Protein AF-A0A2T2N1D1-F1 (afdb_monomer_lite)

Organism: NCBI:txid1448308

pLDDT: mean 95.25, std 6.08, range [56.38, 98.44]

Radius of gyration: 12.38 Å; chains: 1; bounding box: 25×23×34 Å

Foldseek 3Di:
DCPLVVLLQVLLVLLLDPLQLQAADPDPVVLVVVCVVVVCLLVSLVCNVVSCPVVVVVCVVSVVSCVVSRRSVRHSVVSVVD

Structure (mmCIF, N/CA/C/O backbone):
data_AF-A0A2T2N1D1-F1
#
_entry.id   AF-A0A2T2N1D1-F1
#
loop_
_atom_site.group_PDB
_atom_site.id
_atom_site.type_symbol
_atom_site.label_atom_id
_atom_site.label_alt_id
_atom_site.label_comp_id
_atom_site.label_asym_id
_atom_site.label_entity_id
_atom_site.label_seq_id
_atom_site.pdbx_PDB_ins_code
_atom_site.Cartn_x
_atom_site.Cartn_y
_atom_site.Cartn_z
_atom_site.occupancy
_atom_site.B_iso_or_equiv
_atom_site.auth_seq_id
_atom_site.auth_comp_id
_atom_site.auth_asym_id
_atom_site.auth_atom_id
_atom_site.pdbx_PDB_model_num
ATOM 1 N N . PRO A 1 1 ? 10.189 -12.665 -16.102 1.00 56.38 1 PRO A N 1
ATOM 2 C CA . PRO A 1 1 ? 10.398 -11.281 -16.606 1.00 56.38 1 PRO A CA 1
ATOM 3 C C . PRO A 1 1 ? 9.342 -10.253 -16.155 1.00 56.38 1 PRO A C 1
ATOM 5 O O . PRO A 1 1 ? 9.729 -9.131 -15.882 1.00 56.38 1 PRO A O 1
ATOM 8 N N . ASN A 1 2 ? 8.056 -10.613 -15.996 1.00 77.62 2 ASN A N 1
ATOM 9 C CA . ASN A 1 2 ? 6.990 -9.636 -15.669 1.00 77.62 2 ASN A CA 1
ATOM 10 C C . ASN A 1 2 ? 6.420 -9.742 -14.238 1.00 77.62 2 ASN A C 1
ATOM 12 O O . ASN A 1 2 ? 5.387 -9.145 -13.944 1.00 77.62 2 ASN A O 1
ATOM 16 N N . GLY A 1 3 ? 7.063 -10.517 -13.356 1.00 90.25 3 GLY A N 1
ATOM 17 C CA . GLY A 1 3 ? 6.558 -10.778 -12.001 1.00 90.25 3 GLY A CA 1
ATOM 18 C C . GLY A 1 3 ? 6.410 -9.499 -11.178 1.00 90.25 3 GLY A C 1
ATOM 19 O O . GLY A 1 3 ? 5.316 -9.200 -10.713 1.00 90.25 3 GLY A O 1
ATOM 20 N N . SER A 1 4 ? 7.476 -8.698 -11.090 1.00 92.69 4 SER A N 1
ATOM 21 C CA . SER A 1 4 ? 7.476 -7.429 -10.350 1.00 92.69 4 SER A CA 1
ATOM 22 C C . SER A 1 4 ? 6.429 -6.445 -10.876 1.00 92.69 4 SER A C 1
ATOM 24 O O . SER A 1 4 ? 5.705 -5.859 -10.083 1.00 92.69 4 SER A O 1
ATOM 26 N N . LEU A 1 5 ? 6.256 -6.337 -12.201 1.00 95.50 5 LEU A N 1
ATOM 27 C CA . LEU A 1 5 ? 5.208 -5.501 -12.799 1.00 95.50 5 LEU A CA 1
ATOM 28 C C . LEU A 1 5 ? 3.806 -5.937 -12.371 1.00 95.50 5 LEU A C 1
ATOM 30 O O . LEU A 1 5 ? 2.984 -5.104 -11.991 1.00 95.50 5 LEU A O 1
ATOM 34 N N . HIS A 1 6 ? 3.522 -7.237 -12.449 1.00 96.56 6 HIS A N 1
ATOM 35 C CA . HIS A 1 6 ? 2.203 -7.756 -12.115 1.00 96.56 6 HIS A CA 1
ATOM 36 C C . HIS A 1 6 ? 1.892 -7.589 -10.626 1.00 96.56 6 HIS A C 1
ATOM 38 O O . HIS A 1 6 ? 0.800 -7.139 -10.278 1.00 96.56 6 HIS A O 1
ATOM 44 N N . ILE A 1 7 ? 2.860 -7.885 -9.755 1.00 97.00 7 ILE A N 1
ATOM 45 C CA . ILE A 1 7 ? 2.683 -7.745 -8.309 1.00 97.00 7 ILE A CA 1
ATOM 46 C C . ILE A 1 7 ? 2.556 -6.265 -7.932 1.00 97.00 7 ILE 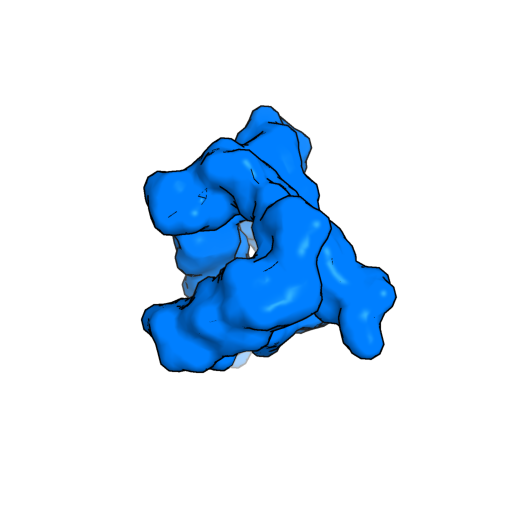A C 1
ATOM 48 O O . ILE A 1 7 ? 1.605 -5.910 -7.244 1.00 97.00 7 ILE A O 1
AT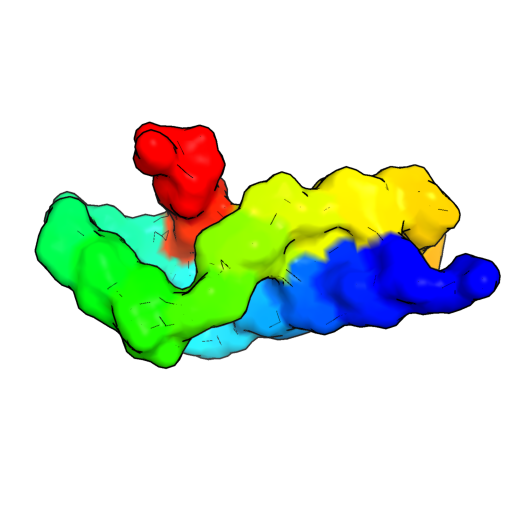OM 52 N N . ALA A 1 8 ? 3.424 -5.385 -8.445 1.00 97.00 8 ALA A N 1
ATOM 53 C CA . ALA A 1 8 ? 3.349 -3.947 -8.184 1.00 97.00 8 ALA A CA 1
ATOM 54 C C . ALA A 1 8 ? 1.988 -3.367 -8.585 1.00 97.00 8 ALA A C 1
ATOM 56 O O . ALA A 1 8 ? 1.348 -2.694 -7.780 1.00 97.00 8 ALA A O 1
ATOM 57 N N . LYS A 1 9 ? 1.505 -3.675 -9.799 1.00 97.06 9 LYS A N 1
ATOM 58 C CA . LYS A 1 9 ? 0.176 -3.236 -10.251 1.00 97.06 9 LYS A CA 1
ATOM 59 C C . LYS A 1 9 ? -0.934 -3.782 -9.365 1.00 97.06 9 LYS A C 1
ATOM 61 O O . LYS A 1 9 ? -1.823 -3.027 -9.000 1.00 97.06 9 LYS A O 1
ATOM 66 N N . THR A 1 10 ? -0.863 -5.056 -8.987 1.00 98.00 10 THR A N 1
ATOM 67 C CA . THR A 1 10 ? -1.871 -5.681 -8.122 1.00 98.00 10 THR A CA 1
ATOM 68 C C . THR A 1 10 ? -1.931 -4.997 -6.758 1.00 98.00 10 THR A C 1
ATOM 70 O O . THR A 1 10 ? -3.012 -4.592 -6.338 1.00 98.00 10 THR A O 1
ATOM 73 N N . CYS A 1 11 ? -0.786 -4.792 -6.098 1.00 98.38 11 CYS A N 1
ATOM 74 C CA . CYS A 1 11 ? -0.731 -4.097 -4.814 1.00 98.38 11 CYS A CA 1
ATOM 75 C C . CYS A 1 11 ? -1.240 -2.653 -4.932 1.00 98.38 11 CYS A C 1
ATOM 77 O O . CYS A 1 11 ? -2.107 -2.246 -4.166 1.00 98.38 11 CYS A O 1
ATOM 79 N N . LEU A 1 12 ? -0.751 -1.891 -5.915 1.00 97.88 12 LEU A N 1
ATOM 80 C CA . LEU A 1 12 ? -1.133 -0.489 -6.109 1.00 97.88 12 LEU A CA 1
ATOM 81 C C . LEU A 1 12 ? -2.626 -0.328 -6.417 1.00 97.88 12 LEU A C 1
ATOM 83 O O . LEU A 1 12 ? -3.290 0.518 -5.823 1.00 97.88 12 LEU A O 1
ATOM 87 N N . THR A 1 13 ? -3.171 -1.147 -7.321 1.00 97.75 13 THR A N 1
ATOM 88 C CA . THR A 1 13 ? -4.600 -1.127 -7.653 1.00 97.75 13 THR A CA 1
ATOM 89 C C . THR A 1 13 ? -5.452 -1.486 -6.443 1.00 97.75 13 THR A C 1
ATOM 91 O O . THR A 1 13 ? -6.434 -0.796 -6.185 1.00 97.75 13 THR A O 1
ATOM 94 N N . TYR A 1 14 ? -5.058 -2.509 -5.681 1.00 98.44 14 TYR A N 1
ATOM 95 C CA . TYR A 1 14 ? -5.757 -2.908 -4.464 1.00 98.44 14 TYR A CA 1
ATOM 96 C C . TYR A 1 14 ? -5.795 -1.781 -3.426 1.00 98.44 14 TYR A C 1
ATOM 98 O O . TYR A 1 14 ? -6.861 -1.454 -2.915 1.00 98.44 14 TYR A O 1
ATOM 106 N N . LEU A 1 15 ? -4.659 -1.125 -3.167 1.00 98.19 15 LEU A N 1
ATOM 107 C CA . LEU A 1 15 ? -4.581 -0.010 -2.217 1.00 98.19 15 LEU A CA 1
ATOM 108 C C . LEU A 1 15 ? -5.431 1.202 -2.638 1.00 98.19 15 LEU A C 1
ATOM 110 O O . LEU A 1 15 ? -5.810 1.993 -1.784 1.00 98.19 15 LEU A O 1
ATOM 114 N N . CYS A 1 16 ? -5.774 1.338 -3.923 1.00 97.62 16 CYS A N 1
ATOM 115 C CA . CYS A 1 16 ? -6.639 2.409 -4.431 1.00 97.62 16 CYS A CA 1
ATOM 116 C C . CYS A 1 16 ? -8.150 2.107 -4.329 1.00 97.62 16 CYS A C 1
ATOM 118 O O . CYS A 1 16 ? -8.962 2.907 -4.807 1.00 97.62 16 CYS A O 1
ATOM 120 N N . PHE A 1 17 ? -8.553 0.961 -3.768 1.00 97.44 17 PHE A N 1
ATOM 121 C CA . PHE A 1 17 ? -9.967 0.603 -3.618 1.00 97.44 17 PHE A CA 1
ATOM 122 C C . PHE A 1 17 ? -10.711 1.548 -2.669 1.00 97.44 17 PHE A C 1
ATOM 124 O O . PHE A 1 17 ? -10.149 2.081 -1.713 1.00 97.44 17 PHE A O 1
ATOM 131 N N . ASP A 1 18 ? -12.016 1.712 -2.909 1.00 97.12 18 ASP A N 1
ATOM 132 C CA . ASP A 1 18 ? -12.872 2.629 -2.144 1.00 97.12 18 ASP A CA 1
ATOM 133 C C . ASP A 1 18 ? -12.876 2.331 -0.640 1.00 97.12 18 ASP A C 1
ATOM 135 O O . ASP A 1 18 ? -12.923 3.262 0.163 1.00 97.12 18 ASP A O 1
ATOM 139 N N . THR A 1 19 ? -12.725 1.059 -0.257 1.00 96.56 19 THR A N 1
ATOM 140 C CA . THR A 1 19 ? -12.590 0.610 1.138 1.00 96.56 19 THR A CA 1
ATOM 141 C C . THR A 1 19 ? -11.482 1.342 1.905 1.00 96.56 19 THR A C 1
ATOM 143 O O . THR A 1 19 ? -11.610 1.541 3.111 1.00 96.56 19 THR A O 1
ATOM 146 N N . PHE A 1 20 ? -10.407 1.771 1.236 1.00 97.31 20 PHE A N 1
ATOM 147 C CA . PHE A 1 20 ? -9.248 2.405 1.880 1.00 97.31 20 PHE A CA 1
ATOM 148 C C . PHE A 1 20 ? -9.248 3.933 1.781 1.00 97.31 20 PHE A C 1
ATOM 150 O O . PHE A 1 20 ? -8.493 4.596 2.492 1.00 97.31 20 PHE A O 1
ATOM 157 N N . LYS A 1 21 ? -10.141 4.521 0.972 1.00 96.56 21 LYS A N 1
ATOM 158 C CA . LYS A 1 21 ? -10.238 5.982 0.802 1.00 96.56 21 LYS A CA 1
ATOM 159 C C . LYS A 1 21 ? -10.595 6.722 2.092 1.00 96.56 21 LYS A C 1
ATOM 161 O O . LYS A 1 21 ? -10.348 7.921 2.177 1.00 96.56 21 LYS A O 1
ATOM 166 N N . GLY A 1 22 ? -11.151 6.021 3.082 1.00 95.50 22 GLY A N 1
ATOM 167 C CA . GLY A 1 22 ? -11.471 6.564 4.403 1.00 95.50 22 GLY A CA 1
ATOM 168 C C . GLY A 1 22 ? -10.259 6.923 5.270 1.00 95.50 22 GLY A C 1
ATOM 169 O O . GLY A 1 22 ? -10.445 7.583 6.285 1.00 95.50 22 GLY A O 1
ATOM 170 N N . GLY A 1 23 ? -9.032 6.543 4.890 1.00 97.06 23 GLY A N 1
ATOM 171 C CA . GLY A 1 23 ? -7.851 6.844 5.702 1.00 97.06 23 GLY A CA 1
ATOM 172 C C . GLY A 1 23 ? -7.548 5.785 6.750 1.00 97.06 23 GLY A C 1
ATOM 173 O O . GLY A 1 23 ? -8.082 4.677 6.712 1.00 97.06 23 GLY A O 1
ATOM 174 N N . SER A 1 24 ? -6.658 6.126 7.676 1.00 97.06 24 SER A N 1
ATOM 175 C CA . SER A 1 24 ? -6.285 5.287 8.816 1.00 97.06 24 SER A CA 1
ATOM 176 C C . SER A 1 24 ? -7.485 4.976 9.723 1.00 97.06 24 SER A C 1
ATOM 178 O O . SER A 1 24 ? -8.396 5.791 9.861 1.00 97.06 24 SER A O 1
ATOM 180 N N . CYS A 1 25 ? -7.488 3.793 10.335 1.00 97.25 25 CYS A N 1
ATOM 181 C CA . CYS A 1 25 ? -8.389 3.460 11.440 1.00 97.25 25 CYS A CA 1
ATOM 182 C C . CYS A 1 25 ? -8.037 4.283 12.684 1.00 97.25 25 CYS A C 1
ATOM 184 O O . CYS A 1 25 ? -6.866 4.616 12.882 1.00 97.25 25 CYS A O 1
ATOM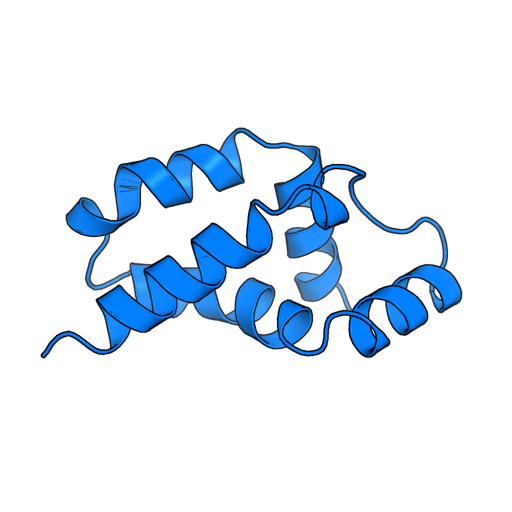 186 N N . SER A 1 26 ? -9.034 4.577 13.521 1.00 96.44 26 SER A N 1
ATOM 187 C CA . SER A 1 26 ? -8.850 5.401 14.724 1.00 96.44 26 SER A CA 1
ATOM 188 C C . SER A 1 26 ? -8.421 4.582 15.938 1.00 96.44 26 SER A C 1
ATOM 190 O O . SER A 1 26 ? -7.812 5.138 16.851 1.00 96.44 26 SER A O 1
ATOM 192 N N . THR A 1 27 ? -8.741 3.286 15.959 1.00 97.00 27 THR A N 1
ATOM 193 C CA . THR A 1 27 ? -8.363 2.363 17.038 1.00 97.00 27 THR A CA 1
ATOM 194 C C . THR A 1 27 ? -7.667 1.117 16.499 1.00 97.00 27 THR A C 1
ATOM 196 O O . THR A 1 27 ? -7.783 0.784 15.313 1.00 97.00 27 THR A O 1
ATOM 199 N N . ASP A 1 28 ? -6.961 0.419 17.386 1.00 96.12 28 ASP A N 1
ATOM 200 C CA . ASP A 1 28 ? -6.281 -0.832 17.054 1.00 96.12 28 ASP A CA 1
ATOM 201 C C . ASP A 1 28 ? -7.294 -1.920 16.671 1.00 96.12 28 ASP A C 1
ATOM 203 O O . ASP A 1 28 ? -7.086 -2.628 15.690 1.00 96.12 28 ASP A O 1
ATOM 207 N N . GLU A 1 29 ? -8.448 -1.997 17.340 1.00 97.75 29 GLU A N 1
ATOM 208 C CA . GLU A 1 29 ? -9.497 -2.975 17.019 1.00 97.75 29 GLU A CA 1
ATOM 209 C C . GLU A 1 29 ? -10.087 -2.750 15.619 1.00 97.75 29 GLU A C 1
ATOM 211 O O . GLU A 1 29 ? -10.318 -3.705 14.874 1.00 97.75 29 GLU A O 1
ATOM 216 N N . GLU A 1 30 ? -10.309 -1.489 15.228 1.00 97.56 30 GLU A N 1
ATOM 217 C CA . GLU A 1 30 ? -10.740 -1.141 13.870 1.00 97.56 30 GLU A CA 1
ATOM 218 C C . GLU A 1 30 ? -9.676 -1.515 12.831 1.00 97.56 30 GLU A C 1
ATOM 220 O O . GLU A 1 30 ? -10.000 -1.924 11.711 1.00 97.56 30 GLU A O 1
ATOM 225 N N . PHE A 1 31 ? -8.396 -1.357 13.173 1.00 97.00 31 PHE A N 1
ATOM 226 C CA . PHE A 1 31 ? -7.288 -1.718 12.297 1.00 97.00 31 PHE A CA 1
ATOM 227 C C . PHE A 1 31 ? -7.151 -3.240 12.145 1.00 97.00 31 PHE A C 1
ATOM 229 O O . PHE A 1 31 ? -7.067 -3.736 11.019 1.00 97.00 31 PHE A O 1
ATOM 236 N N . GLU A 1 32 ? -7.223 -3.994 13.241 1.00 97.31 32 GLU A N 1
ATOM 237 C CA . GLU A 1 32 ? -7.223 -5.460 13.240 1.00 97.31 32 GLU A CA 1
ATOM 238 C C . GLU A 1 32 ? -8.417 -6.033 12.463 1.00 97.31 32 GLU A C 1
ATOM 240 O O . GLU A 1 32 ? -8.262 -6.960 11.661 1.00 97.31 32 GLU A O 1
ATOM 245 N N . GLU A 1 33 ? -9.611 -5.457 12.641 1.00 98.06 33 GLU A N 1
ATOM 246 C CA . GLU A 1 33 ? -10.795 -5.787 11.844 1.00 98.06 33 GLU A CA 1
ATOM 247 C C . GLU A 1 33 ? -10.541 -5.543 10.359 1.00 98.06 33 GLU A C 1
ATOM 249 O O . GLU A 1 33 ? -10.796 -6.427 9.536 1.00 98.06 33 GLU A O 1
ATOM 254 N N . ARG A 1 34 ? -9.980 -4.381 10.006 1.00 97.75 34 ARG A N 1
ATOM 255 C CA . ARG A 1 34 ? -9.661 -4.063 8.615 1.00 97.75 34 ARG A CA 1
ATOM 256 C C . ARG A 1 34 ? -8.685 -5.072 8.020 1.00 97.75 34 ARG A C 1
ATOM 258 O O . ARG A 1 34 ? -8.938 -5.526 6.906 1.00 97.75 34 ARG A O 1
ATOM 265 N N . LEU A 1 35 ? -7.618 -5.442 8.730 1.00 97.69 35 LEU A N 1
ATOM 266 C CA . LEU A 1 35 ? -6.647 -6.442 8.271 1.00 97.69 35 LEU A CA 1
ATOM 267 C C . LEU A 1 35 ? -7.292 -7.817 8.068 1.00 97.69 35 LEU A C 1
ATOM 269 O O . LEU A 1 35 ? -7.027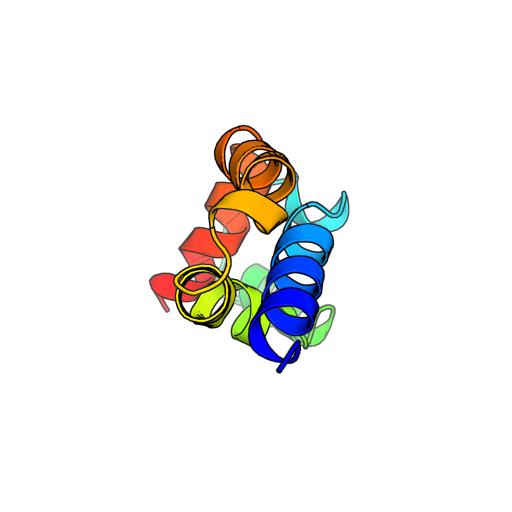 -8.482 7.067 1.00 97.69 35 LEU A O 1
ATOM 273 N N . ARG A 1 36 ? -8.190 -8.228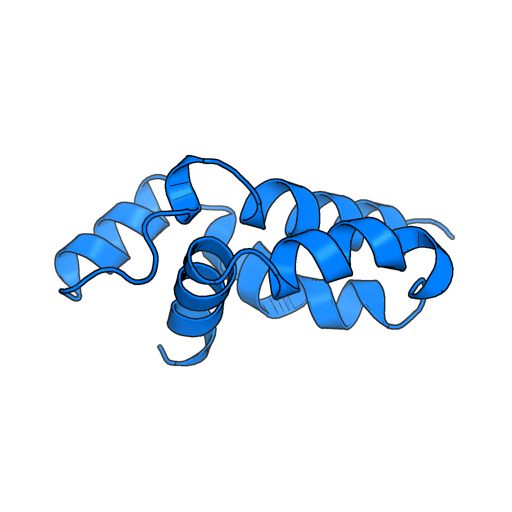 8.967 1.00 97.88 36 ARG A N 1
ATOM 274 C CA . ARG A 1 36 ? -8.912 -9.500 8.851 1.00 97.88 36 ARG A CA 1
ATOM 275 C C . ARG A 1 36 ? -9.906 -9.515 7.689 1.00 97.88 36 ARG A C 1
ATOM 277 O O . ARG A 1 36 ? -10.025 -10.534 7.012 1.00 97.88 36 ARG A O 1
ATOM 284 N N . GLN A 1 37 ? -10.601 -8.407 7.438 1.00 98.12 37 GLN A N 1
ATOM 285 C CA . GLN A 1 37 ? -11.508 -8.263 6.291 1.00 98.12 37 GLN A CA 1
ATOM 286 C C . GLN A 1 37 ? -10.763 -8.123 4.961 1.00 98.12 37 GLN A C 1
ATOM 288 O O . GLN A 1 37 ? -11.292 -8.483 3.911 1.00 98.12 37 GLN A O 1
ATOM 293 N N . ASN A 1 38 ? -9.529 -7.617 5.001 1.00 98.12 38 ASN A N 1
ATOM 294 C CA . ASN A 1 38 ? -8.716 -7.306 3.833 1.00 98.12 38 ASN A CA 1
ATOM 295 C C . ASN A 1 38 ? -7.338 -7.988 3.943 1.00 98.12 38 ASN A C 1
ATOM 297 O O . ASN A 1 38 ? -6.334 -7.280 4.027 1.00 98.12 38 ASN A O 1
ATOM 301 N N . PRO A 1 39 ? -7.241 -9.336 3.900 1.00 97.38 39 PRO A N 1
ATOM 302 C CA . PRO A 1 39 ? -6.003 -10.064 4.215 1.00 97.38 39 PRO A CA 1
ATOM 303 C C . PRO A 1 39 ? -4.793 -9.688 3.351 1.00 97.38 39 PRO A C 1
ATOM 305 O O . PRO A 1 39 ? -3.649 -9.864 3.759 1.00 97.38 39 PRO A O 1
ATOM 308 N N . PHE A 1 40 ? -5.032 -9.165 2.146 1.00 98.38 40 PHE A N 1
ATOM 309 C CA . PHE A 1 40 ? -3.972 -8.722 1.243 1.00 98.38 40 PHE A CA 1
ATOM 310 C C . PHE A 1 40 ? -3.428 -7.319 1.568 1.00 98.38 40 PHE A C 1
ATOM 312 O O . PHE A 1 40 ? -2.391 -6.936 1.033 1.00 98.38 40 PHE A O 1
ATOM 319 N N . LEU A 1 41 ? -4.086 -6.553 2.449 1.00 98.31 41 LEU A N 1
ATOM 320 C CA . LEU A 1 41 ? -3.698 -5.181 2.800 1.00 98.31 41 LEU A CA 1
ATOM 321 C C . LEU A 1 41 ? -2.290 -5.109 3.384 1.00 98.31 41 LEU A C 1
ATOM 323 O O . LEU A 1 41 ? -1.510 -4.270 2.938 1.00 98.31 41 LEU A O 1
ATOM 327 N N . ASP A 1 42 ? -1.964 -6.008 4.315 1.00 98.12 42 ASP A N 1
ATOM 328 C CA . ASP A 1 42 ? -0.653 -6.031 4.967 1.00 98.12 42 ASP A CA 1
ATOM 329 C C . ASP A 1 42 ? 0.478 -6.163 3.938 1.00 98.12 42 ASP A C 1
ATOM 331 O O . ASP A 1 42 ? 1.366 -5.314 3.829 1.00 98.12 42 ASP A O 1
ATOM 335 N N . TYR A 1 43 ? 0.369 -7.190 3.093 1.00 98.38 43 TYR A N 1
ATOM 336 C CA . TYR A 1 43 ? 1.339 -7.461 2.043 1.00 98.38 43 TYR A CA 1
ATOM 337 C C . TYR A 1 43 ? 1.399 -6.328 1.013 1.00 98.38 43 TYR A C 1
ATOM 339 O O . TYR A 1 43 ? 2.482 -5.866 0.646 1.00 98.38 43 TYR A O 1
ATOM 347 N N . ALA A 1 44 ? 0.238 -5.875 0.532 1.00 98.25 44 ALA A N 1
ATOM 348 C CA . ALA A 1 44 ? 0.169 -4.859 -0.505 1.00 98.25 44 ALA A CA 1
ATOM 349 C C . ALA A 1 44 ? 0.851 -3.567 -0.052 1.00 98.25 44 ALA A C 1
ATOM 351 O O . ALA A 1 44 ? 1.694 -3.053 -0.785 1.00 98.25 44 ALA A O 1
ATOM 352 N N . ALA A 1 45 ? 0.542 -3.087 1.156 1.00 97.81 45 ALA A N 1
ATOM 353 C CA . ALA A 1 45 ? 1.110 -1.867 1.719 1.00 97.81 45 ALA A CA 1
ATOM 354 C C . ALA A 1 45 ? 2.625 -1.973 1.959 1.00 97.81 45 ALA A C 1
ATOM 356 O O . ALA A 1 45 ? 3.350 -1.027 1.652 1.00 97.81 45 ALA A O 1
ATOM 357 N N . LYS A 1 46 ? 3.114 -3.126 2.435 1.00 97.38 46 LYS A N 1
ATOM 358 C CA . LYS A 1 46 ? 4.540 -3.343 2.734 1.00 97.38 46 LYS A CA 1
ATOM 359 C C . LYS A 1 46 ? 5.414 -3.532 1.492 1.00 97.38 46 LYS A C 1
ATOM 361 O O . LYS A 1 46 ? 6.564 -3.101 1.495 1.00 97.38 46 LYS A O 1
ATOM 366 N N . HIS A 1 47 ? 4.894 -4.146 0.426 1.00 97.00 47 HIS A N 1
ATOM 367 C CA . HIS A 1 47 ? 5.733 -4.616 -0.686 1.00 97.00 47 HIS A CA 1
ATOM 368 C C . HIS A 1 47 ? 5.539 -3.891 -2.021 1.00 97.00 47 HIS A C 1
ATOM 370 O O . HIS A 1 47 ? 6.363 -4.069 -2.921 1.00 97.00 47 HIS A O 1
ATOM 376 N N . TRP A 1 48 ? 4.494 -3.072 -2.203 1.00 96.75 48 TRP A N 1
ATOM 377 C CA . TRP A 1 48 ? 4.243 -2.438 -3.508 1.00 96.75 48 TRP A CA 1
ATOM 378 C C . TRP A 1 48 ? 5.452 -1.643 -4.028 1.00 96.75 48 TRP A C 1
ATOM 380 O O . TRP A 1 48 ? 5.767 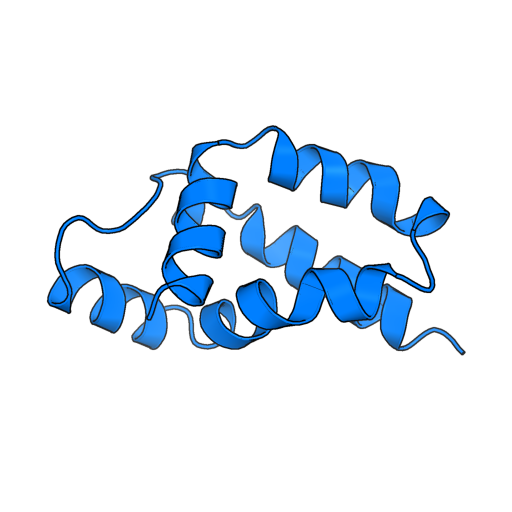-1.734 -5.214 1.00 96.75 48 TRP A O 1
ATOM 390 N N . GLY A 1 49 ? 6.153 -0.915 -3.150 1.00 94.69 49 GLY A N 1
ATOM 391 C CA . GLY A 1 49 ? 7.303 -0.083 -3.515 1.00 94.69 49 GLY A CA 1
ATOM 392 C C . GLY A 1 49 ? 8.525 -0.900 -3.940 1.00 94.69 49 GLY A C 1
ATOM 393 O O . GLY A 1 49 ? 9.210 -0.548 -4.900 1.00 94.69 49 GLY A O 1
ATOM 394 N N . GLU A 1 50 ? 8.764 -2.035 -3.279 1.00 95.50 50 GLU A N 1
ATOM 395 C CA . GLU A 1 50 ? 9.830 -2.973 -3.643 1.00 95.50 50 GLU A CA 1
ATOM 396 C C . GLU A 1 50 ? 9.609 -3.526 -5.055 1.00 95.50 50 GLU A C 1
ATOM 398 O O . GLU A 1 50 ? 10.515 -3.487 -5.893 1.00 95.50 50 GLU A O 1
ATOM 403 N N . HIS A 1 51 ? 8.385 -3.982 -5.338 1.00 95.19 51 HIS A N 1
ATOM 404 C CA . HIS A 1 51 ? 8.021 -4.511 -6.652 1.00 95.19 51 HIS A CA 1
ATOM 405 C C . HIS A 1 51 ? 8.020 -3.428 -7.732 1.00 95.19 51 HIS A C 1
ATOM 407 O O . HIS A 1 51 ? 8.382 -3.710 -8.872 1.00 95.19 51 HIS A O 1
ATOM 413 N N . ALA A 1 52 ? 7.652 -2.195 -7.380 1.00 95.12 52 ALA A N 1
ATOM 414 C CA . ALA A 1 52 ? 7.617 -1.054 -8.290 1.00 95.12 52 ALA A CA 1
ATOM 415 C C . ALA A 1 52 ? 9.011 -0.597 -8.751 1.00 95.12 52 ALA A C 1
ATOM 417 O O . ALA A 1 52 ? 9.146 -0.112 -9.872 1.00 95.12 52 ALA A O 1
ATOM 418 N N . ARG A 1 53 ? 10.056 -0.790 -7.933 1.00 93.06 53 ARG A N 1
ATOM 419 C CA . ARG A 1 53 ? 11.413 -0.267 -8.183 1.00 93.06 53 ARG A CA 1
ATOM 420 C C . ARG A 1 53 ? 12.009 -0.666 -9.536 1.00 93.06 53 ARG A C 1
ATOM 422 O O . ARG A 1 53 ? 12.788 0.088 -10.104 1.00 93.06 53 ARG A O 1
ATOM 429 N N . LEU A 1 54 ? 11.690 -1.858 -10.041 1.00 90.75 54 LEU A N 1
ATOM 430 C CA . LEU A 1 54 ? 12.242 -2.368 -11.306 1.00 90.75 54 LEU A CA 1
ATOM 431 C C . LEU A 1 54 ? 11.386 -2.026 -12.536 1.00 90.75 54 LEU A C 1
ATOM 433 O O . LEU A 1 54 ? 11.764 -2.386 -13.646 1.00 90.75 54 LEU A O 1
ATOM 437 N N . VAL A 1 55 ? 10.223 -1.402 -12.336 1.00 94.94 55 VAL A N 1
ATOM 438 C CA . VAL A 1 55 ? 9.146 -1.247 -13.336 1.00 94.94 55 VAL A CA 1
ATOM 439 C C . VAL A 1 55 ? 8.449 0.112 -13.196 1.00 94.94 55 VAL A C 1
ATOM 441 O O . VAL A 1 55 ? 7.246 0.247 -13.427 1.00 94.94 55 VAL A O 1
ATOM 444 N N . GLU A 1 56 ? 9.197 1.112 -12.722 1.00 93.12 56 GLU A N 1
ATOM 445 C CA . GLU A 1 56 ? 8.684 2.418 -12.302 1.00 93.12 56 GLU A CA 1
ATOM 446 C C . GLU A 1 56 ? 7.924 3.128 -13.429 1.00 93.12 56 GLU A C 1
ATOM 448 O O . GLU A 1 56 ? 6.817 3.629 -13.217 1.00 93.12 56 GLU A O 1
ATOM 453 N N . ALA A 1 57 ? 8.469 3.101 -14.649 1.00 95.31 57 ALA A N 1
ATOM 454 C CA . ALA A 1 57 ? 7.851 3.722 -15.816 1.00 95.31 57 ALA A CA 1
ATOM 455 C C . ALA A 1 57 ? 6.471 3.114 -16.129 1.00 95.31 57 ALA A C 1
ATOM 457 O O . ALA A 1 57 ? 5.536 3.822 -16.503 1.00 95.31 57 ALA A O 1
ATOM 458 N N . GLU A 1 58 ? 6.311 1.805 -15.940 1.00 95.94 58 GLU A N 1
ATOM 459 C CA . GLU A 1 58 ? 5.092 1.063 -16.253 1.00 95.94 58 GLU A CA 1
ATOM 460 C C . GLU A 1 58 ? 4.005 1.166 -15.176 1.00 95.94 58 GLU A C 1
ATOM 462 O O . GLU A 1 58 ? 2.833 0.870 -15.454 1.00 95.94 58 GLU A O 1
ATOM 467 N N . ILE A 1 59 ? 4.382 1.542 -13.950 1.00 95.44 59 ILE A N 1
ATOM 468 C CA . ILE A 1 59 ? 3.475 1.697 -12.802 1.00 95.44 59 ILE A CA 1
ATOM 469 C C . ILE A 1 59 ? 3.229 3.155 -12.419 1.00 95.44 59 ILE A C 1
ATOM 471 O O . ILE A 1 59 ? 2.336 3.394 -11.606 1.00 95.44 59 ILE A O 1
ATOM 475 N N . PHE A 1 60 ? 3.941 4.108 -13.034 1.00 95.25 60 PHE A N 1
ATOM 476 C CA . PHE A 1 60 ? 3.896 5.541 -12.728 1.00 95.25 60 PHE A CA 1
ATOM 477 C C . PHE A 1 60 ? 2.475 6.054 -12.471 1.00 95.25 60 PHE A C 1
ATOM 479 O O . PHE A 1 60 ? 2.189 6.536 -11.383 1.00 95.25 60 PHE A O 1
ATOM 486 N N . ASN A 1 61 ? 1.549 5.849 -13.413 1.00 95.19 61 ASN A N 1
ATOM 487 C CA . ASN A 1 61 ? 0.173 6.342 -13.282 1.00 95.19 61 ASN A CA 1
ATOM 488 C C . ASN A 1 61 ? -0.560 5.793 -12.045 1.00 95.19 61 ASN A C 1
ATOM 490 O O . ASN A 1 61 ? -1.286 6.529 -11.380 1.00 95.19 61 ASN A O 1
ATOM 494 N N . VAL A 1 62 ? -0.387 4.505 -11.730 1.00 94.06 62 VAL A N 1
ATOM 495 C CA . VAL A 1 62 ? -1.084 3.865 -10.600 1.00 94.06 62 VAL A CA 1
ATOM 496 C C . VAL A 1 62 ? -0.414 4.237 -9.277 1.00 94.06 62 VAL A C 1
ATOM 498 O O . VAL A 1 62 ? -1.101 4.484 -8.289 1.00 94.06 62 VAL A O 1
ATOM 501 N N . ALA A 1 63 ? 0.915 4.351 -9.259 1.00 95.69 63 ALA A N 1
ATOM 502 C CA . ALA A 1 63 ? 1.638 4.857 -8.099 1.00 95.69 63 ALA A CA 1
ATOM 503 C C . ALA A 1 63 ? 1.263 6.316 -7.807 1.00 95.69 63 ALA A C 1
ATOM 505 O O . ALA A 1 63 ? 0.948 6.646 -6.668 1.00 95.69 63 ALA A O 1
ATOM 506 N N . SER A 1 64 ? 1.200 7.177 -8.828 1.00 95.88 64 SER A N 1
ATOM 507 C CA . SER A 1 64 ? 0.721 8.554 -8.677 1.00 95.88 64 SER A CA 1
ATOM 508 C C . SER A 1 64 ? -0.711 8.608 -8.150 1.00 95.88 64 SER A C 1
ATOM 510 O O . SER A 1 64 ? -1.002 9.441 -7.298 1.00 95.88 64 SER A O 1
ATOM 512 N N . LEU A 1 65 ? -1.597 7.712 -8.601 1.00 95.12 65 LEU A N 1
ATOM 513 C CA . LEU A 1 65 ? -2.964 7.642 -8.084 1.00 95.12 65 LEU A CA 1
ATOM 514 C C . LEU A 1 65 ? -2.983 7.372 -6.575 1.00 95.12 65 LEU A C 1
ATOM 516 O O . LEU A 1 65 ? -3.650 8.105 -5.847 1.00 95.12 65 LEU A O 1
ATOM 520 N N . LEU A 1 66 ? -2.229 6.373 -6.106 1.00 96.00 66 LEU A N 1
ATOM 521 C CA . LEU A 1 66 ? -2.123 6.071 -4.677 1.00 96.00 66 LEU A CA 1
ATOM 522 C C . LEU A 1 66 ? -1.572 7.271 -3.895 1.00 96.00 66 LEU A C 1
ATOM 524 O O . LEU A 1 66 ? -2.140 7.646 -2.874 1.00 96.00 66 LEU A O 1
ATOM 528 N N . LEU A 1 67 ? -0.503 7.899 -4.393 1.00 95.06 67 LEU A N 1
ATOM 529 C CA . LEU A 1 67 ? 0.146 9.037 -3.731 1.00 95.06 67 LEU A CA 1
ATOM 530 C C . LEU A 1 67 ? -0.752 10.282 -3.645 1.00 95.06 67 LEU A C 1
ATOM 532 O O . LEU A 1 67 ? -0.619 11.068 -2.711 1.00 95.06 67 LEU A O 1
ATOM 536 N N . LEU A 1 68 ? -1.667 10.466 -4.600 1.00 95.88 68 LEU A N 1
ATOM 537 C CA . LEU A 1 68 ? -2.621 11.580 -4.613 1.00 95.88 68 LEU A CA 1
ATOM 538 C C . LEU A 1 68 ? -3.899 11.285 -3.812 1.00 95.88 68 LEU A C 1
ATOM 540 O O . LEU A 1 68 ? -4.590 12.213 -3.390 1.00 95.88 68 LEU A O 1
ATOM 544 N N . GLN A 1 69 ? -4.227 10.014 -3.577 1.00 95.12 69 GLN A N 1
ATOM 545 C CA . GLN A 1 69 ? -5.348 9.609 -2.731 1.00 95.12 69 GLN A CA 1
ATOM 546 C C . GLN A 1 69 ? -4.919 9.573 -1.263 1.00 95.12 69 GLN A C 1
ATOM 548 O O . GLN A 1 69 ? -4.586 8.521 -0.725 1.00 95.12 69 GLN A O 1
ATOM 553 N N . THR A 1 70 ? -4.964 10.726 -0.595 1.00 94.19 70 THR A N 1
ATOM 554 C CA . THR A 1 70 ? -4.472 10.895 0.786 1.00 94.19 70 THR A CA 1
ATOM 555 C C . THR A 1 70 ? -5.065 9.903 1.789 1.00 94.19 70 THR A C 1
ATOM 557 O O . THR A 1 70 ? -4.341 9.434 2.660 1.00 94.19 70 THR A O 1
ATOM 560 N N . GLY A 1 71 ? -6.343 9.533 1.655 1.00 97.50 71 GLY A N 1
ATOM 561 C CA . GLY A 1 71 ? -6.966 8.502 2.490 1.00 97.50 71 GLY A CA 1
ATOM 562 C C . GLY A 1 71 ? -6.381 7.108 2.243 1.00 97.50 71 GLY A C 1
ATOM 563 O O . GLY A 1 71 ? -5.878 6.471 3.165 1.00 97.50 71 GLY A O 1
ATOM 564 N N . SER A 1 72 ? -6.350 6.666 0.987 1.00 97.69 72 SER A N 1
ATOM 565 C CA . SER A 1 72 ? -5.738 5.387 0.603 1.00 97.69 72 SER A CA 1
ATOM 566 C C . SER A 1 72 ? -4.269 5.309 1.033 1.00 97.69 72 SER A C 1
ATOM 568 O O . SER A 1 72 ? -3.834 4.302 1.593 1.00 97.69 72 SER A O 1
ATOM 570 N N . LEU A 1 73 ? -3.520 6.400 0.844 1.00 97.06 73 LEU A N 1
ATOM 571 C CA . LEU A 1 73 ? -2.135 6.520 1.283 1.00 97.06 73 LEU A CA 1
ATOM 572 C C . LEU A 1 73 ? -2.018 6.427 2.807 1.00 97.06 73 LEU A C 1
ATOM 574 O O . LEU A 1 73 ? -1.208 5.647 3.287 1.00 97.06 73 LEU A O 1
ATOM 578 N N . ALA A 1 74 ? -2.840 7.151 3.571 1.00 97.56 74 ALA A N 1
ATOM 579 C CA . ALA A 1 74 ? -2.829 7.094 5.034 1.00 97.56 74 ALA A CA 1
ATOM 580 C C . ALA A 1 74 ? -3.182 5.695 5.570 1.00 97.56 74 ALA A C 1
ATOM 582 O O . ALA A 1 74 ? -2.562 5.222 6.525 1.00 97.56 74 ALA A O 1
ATOM 583 N N . CYS A 1 75 ? -4.128 4.996 4.934 1.00 97.56 75 CYS A N 1
ATOM 584 C CA . CYS A 1 75 ? -4.435 3.601 5.248 1.00 97.56 75 CYS A CA 1
ATOM 585 C C . CYS A 1 75 ? -3.224 2.693 4.988 1.00 97.56 75 CYS A C 1
ATOM 587 O O . CYS A 1 75 ? -2.858 1.900 5.851 1.00 97.56 75 CYS A O 1
ATOM 589 N N . ALA A 1 76 ? -2.588 2.811 3.818 1.00 97.38 76 ALA A N 1
ATOM 590 C CA . ALA A 1 76 ? -1.400 2.028 3.484 1.00 97.38 76 ALA A CA 1
ATOM 591 C C . ALA A 1 76 ? -0.230 2.342 4.431 1.00 97.38 76 ALA A C 1
ATOM 593 O O . ALA A 1 76 ? 0.471 1.439 4.875 1.00 97.38 76 ALA A O 1
ATOM 594 N N . SER A 1 77 ? -0.038 3.615 4.783 1.00 96.62 77 SER A N 1
ATOM 595 C CA . SER A 1 77 ? 1.002 4.054 5.709 1.00 96.62 77 SER A CA 1
ATOM 596 C C . SER A 1 77 ? 0.785 3.532 7.125 1.00 96.62 77 SER A C 1
ATOM 598 O O . SER A 1 77 ? 1.768 3.166 7.755 1.00 96.62 77 SER A O 1
ATOM 600 N N . GLN A 1 78 ? -0.458 3.431 7.617 1.00 97.25 78 GLN A N 1
ATOM 601 C CA . GLN A 1 78 ? -0.740 2.864 8.945 1.00 97.25 78 GLN A CA 1
ATOM 602 C C . GLN A 1 78 ? -0.160 1.450 9.096 1.00 97.25 78 GLN A C 1
ATOM 604 O O . GLN A 1 78 ? 0.405 1.146 10.135 1.00 97.25 78 GLN A O 1
ATOM 609 N N . VAL A 1 79 ? -0.189 0.633 8.036 1.00 97.06 79 VAL A N 1
ATOM 610 C CA . VAL A 1 79 ? 0.408 -0.717 8.021 1.00 97.06 79 VAL A CA 1
ATOM 611 C C . VAL A 1 79 ? 1.925 -0.708 8.247 1.00 97.06 79 VAL A C 1
ATOM 613 O O . VAL A 1 79 ? 2.480 -1.685 8.736 1.00 97.06 79 VAL A O 1
ATOM 616 N N . LEU A 1 80 ? 2.616 0.373 7.879 1.00 93.25 80 LEU A N 1
ATOM 617 C CA . LEU A 1 80 ? 4.073 0.481 8.009 1.00 93.25 80 LEU A CA 1
ATOM 618 C C . LEU A 1 80 ? 4.523 0.884 9.420 1.00 93.25 80 LEU A C 1
ATOM 620 O O . LEU A 1 80 ? 5.712 0.791 9.719 1.00 93.25 80 LEU A O 1
ATOM 624 N N . PHE A 1 81 ? 3.599 1.365 10.256 1.00 84.25 81 PHE A N 1
ATOM 625 C CA . PHE A 1 81 ? 3.878 1.871 11.603 1.00 84.25 81 PHE A CA 1
ATOM 626 C C . PHE A 1 81 ? 3.413 0.923 12.723 1.00 84.25 81 PHE A C 1
ATOM 628 O O . PHE A 1 81 ? 3.462 1.312 13.890 1.00 84.25 81 PHE A O 1
ATOM 635 N N . VAL A 1 82 ? 2.995 -0.297 12.368 1.00 67.88 82 VAL A N 1
ATOM 636 C CA . VAL A 1 82 ? 2.600 -1.389 13.277 1.00 67.88 82 VAL A CA 1
ATOM 637 C C . VAL A 1 82 ? 3.554 -2.562 13.087 1.00 67.88 82 VAL A C 1
ATOM 639 O O . VAL A 1 82 ? 4.044 -3.086 14.110 1.00 67.88 82 VAL A O 1
#

Secondary structure (DSSP, 8-state):
--HHHHHHHHHHHHHTSGGGTT-S-SSHHHHHHHHHH-TTHHHHHHHHHHHHTTSHHHHHHHHHHHHH-HHHHHHHHHHHT-

Sequence (82 aa):
PNGSLHIAKTCLTYLCFDTFKGGSCSTDEEFEERLRQNPFLDYAAKHWGEHARLVEAEIFNVASLLLLQTGSLACASQVLFV